Protein AF-A0A1C4RVS4-F1 (afdb_monomer_lite)

Foldseek 3Di:
DDLVVQLQVLLVLVCVVLVHRSVPADQQAFCCPGVVCQLVNQLVSQVVVCVVLVNVCSSVPVCCSPGNGSNVSSVVSVVSNVVVVD

Structure (mmCIF, N/CA/C/O backbone):
data_AF-A0A1C4RVS4-F1
#
_entry.id   AF-A0A1C4RVS4-F1
#
loop_
_atom_site.group_PDB
_atom_site.id
_atom_site.type_symbol
_atom_site.label_atom_id
_atom_site.label_alt_id
_atom_site.label_comp_id
_atom_site.label_asym_id
_atom_site.label_entity_id
_atom_site.label_seq_id
_atom_site.pdbx_PDB_ins_code
_atom_site.Cartn_x
_atom_site.Cartn_y
_atom_site.Cartn_z
_atom_site.occupancy
_atom_site.B_iso_or_equiv
_atom_site.auth_seq_id
_atom_site.auth_comp_id
_atom_site.auth_asym_id
_atom_site.auth_atom_id
_atom_site.pdbx_PDB_model_num
ATOM 1 N N . PRO A 1 1 ? -12.090 -4.488 7.845 1.00 87.81 1 PRO A N 1
ATOM 2 C CA . PRO A 1 1 ? -11.932 -5.472 6.747 1.00 87.81 1 PRO A CA 1
ATOM 3 C C . PRO A 1 1 ? -10.986 -6.572 7.236 1.00 87.81 1 PRO A C 1
ATOM 5 O O . PRO A 1 1 ? -10.170 -6.284 8.108 1.00 87.81 1 PRO A O 1
ATOM 8 N N . ASP A 1 2 ? -11.133 -7.802 6.750 1.00 95.88 2 ASP A N 1
ATOM 9 C CA . ASP A 1 2 ? -10.181 -8.888 7.016 1.00 95.88 2 ASP A CA 1
ATOM 10 C C . ASP A 1 2 ? -8.931 -8.778 6.121 1.00 95.88 2 ASP A C 1
ATOM 12 O O . ASP A 1 2 ? -8.915 -8.014 5.154 1.00 95.88 2 ASP A O 1
ATOM 16 N N . TYR A 1 3 ? -7.885 -9.535 6.464 1.00 97.38 3 TYR A N 1
ATOM 17 C CA . TYR A 1 3 ? -6.585 -9.493 5.786 1.00 97.38 3 TYR A CA 1
ATOM 18 C C . TYR A 1 3 ? -6.661 -9.841 4.296 1.00 97.38 3 TYR A C 1
ATOM 20 O O . TYR A 1 3 ? -6.119 -9.098 3.484 1.00 97.38 3 TYR A O 1
ATOM 28 N N . GLU A 1 4 ? -7.360 -10.917 3.927 1.00 97.44 4 GLU A N 1
ATOM 29 C CA . GLU A 1 4 ? -7.450 -11.380 2.534 1.00 97.44 4 GLU A CA 1
ATOM 30 C C . GLU A 1 4 ? -8.119 -10.329 1.645 1.00 97.44 4 GLU A C 1
ATOM 32 O O . GLU A 1 4 ? -7.627 -10.012 0.559 1.00 97.44 4 GLU A O 1
ATOM 37 N N . THR A 1 5 ? -9.204 -9.722 2.141 1.00 97.25 5 THR A N 1
ATOM 38 C CA . THR A 1 5 ? -9.886 -8.626 1.444 1.00 97.25 5 THR A CA 1
ATOM 39 C C . THR A 1 5 ? -8.947 -7.439 1.223 1.00 97.25 5 THR A C 1
ATOM 41 O O . THR A 1 5 ? -8.859 -6.922 0.110 1.00 97.25 5 THR A O 1
ATOM 44 N N . VAL A 1 6 ? -8.217 -7.009 2.258 1.00 97.88 6 VAL A N 1
ATOM 45 C CA . VAL A 1 6 ? -7.271 -5.887 2.136 1.00 97.88 6 VAL A CA 1
ATOM 46 C C . VAL A 1 6 ? -6.145 -6.230 1.165 1.00 97.88 6 VAL A C 1
ATOM 48 O O . VAL A 1 6 ? -5.835 -5.432 0.285 1.00 97.88 6 VAL A O 1
ATOM 51 N N . LEU A 1 7 ? -5.554 -7.420 1.275 1.00 98.12 7 LEU A N 1
ATOM 52 C CA . LEU A 1 7 ? -4.452 -7.845 0.418 1.00 98.12 7 LEU A CA 1
ATOM 53 C C . LEU A 1 7 ? -4.855 -7.859 -1.064 1.00 98.12 7 LEU A C 1
ATOM 55 O O . LEU A 1 7 ? -4.096 -7.380 -1.908 1.00 98.12 7 LEU A O 1
ATOM 59 N N . ALA A 1 8 ? -6.054 -8.346 -1.392 1.00 97.44 8 ALA A N 1
ATOM 60 C CA . ALA A 1 8 ? -6.569 -8.338 -2.761 1.00 97.44 8 ALA A CA 1
ATOM 61 C C . ALA A 1 8 ? -6.764 -6.913 -3.312 1.00 97.44 8 ALA A C 1
ATOM 63 O O . ALA A 1 8 ? -6.421 -6.626 -4.466 1.00 97.44 8 ALA A O 1
ATOM 64 N N . GLU A 1 9 ? -7.265 -5.992 -2.486 1.00 97.44 9 GLU A N 1
ATOM 65 C CA . GLU A 1 9 ? -7.399 -4.586 -2.871 1.00 97.44 9 GLU A CA 1
ATOM 66 C C . GLU A 1 9 ? -6.035 -3.913 -3.071 1.00 97.44 9 GLU A C 1
ATOM 68 O O . GLU A 1 9 ? -5.854 -3.172 -4.040 1.00 97.44 9 GLU A O 1
ATOM 73 N N . LEU A 1 10 ? -5.056 -4.206 -2.209 1.00 97.69 10 LEU A N 1
ATOM 74 C CA . LEU A 1 10 ? -3.690 -3.703 -2.352 1.00 97.69 10 LEU A CA 1
ATOM 75 C C . LEU A 1 10 ? -3.016 -4.233 -3.618 1.00 97.69 10 LEU A C 1
ATOM 77 O O . LEU A 1 10 ? -2.433 -3.442 -4.354 1.00 97.69 10 LEU A O 1
ATOM 81 N N . ARG A 1 11 ? -3.138 -5.532 -3.920 1.00 97.62 11 ARG A N 1
ATOM 82 C CA . ARG A 1 11 ? -2.624 -6.117 -5.171 1.00 97.62 11 ARG A CA 1
ATOM 83 C C . ARG A 1 11 ? -3.202 -5.423 -6.396 1.00 97.62 11 ARG A C 1
ATOM 85 O O . ARG A 1 11 ? -2.461 -5.103 -7.316 1.00 97.62 11 ARG A O 1
ATOM 92 N N . THR A 1 12 ? -4.504 -5.146 -6.393 1.00 97.38 12 THR A N 1
ATOM 93 C CA . THR A 1 12 ? -5.158 -4.420 -7.493 1.00 97.38 12 THR A CA 1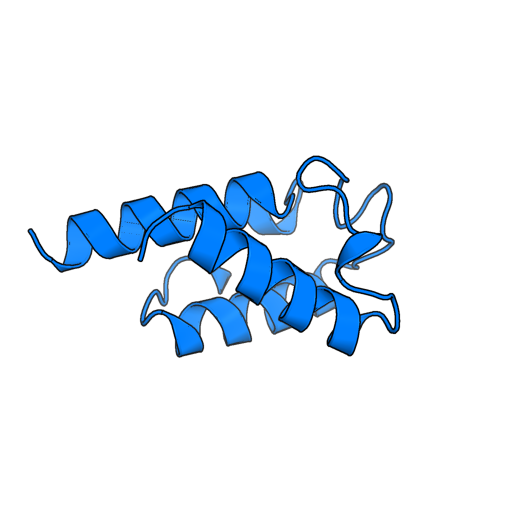
ATOM 94 C C . THR A 1 12 ? -4.600 -3.004 -7.617 1.00 97.38 12 THR A C 1
ATOM 96 O O . THR A 1 12 ? -4.153 -2.599 -8.683 1.00 97.38 12 THR A O 1
ATOM 99 N N . LEU A 1 13 ? -4.538 -2.266 -6.507 1.00 97.06 13 LEU A N 1
ATOM 100 C CA . LEU A 1 13 ? -4.082 -0.877 -6.486 1.00 97.06 13 LEU A CA 1
ATOM 101 C C . LEU A 1 13 ? -2.610 -0.722 -6.900 1.00 97.06 13 LEU A C 1
ATOM 103 O O . LEU A 1 13 ? -2.275 0.199 -7.649 1.00 97.06 13 LEU A O 1
ATOM 107 N N . TYR A 1 14 ? -1.734 -1.607 -6.420 1.00 96.50 14 TYR A N 1
ATOM 108 C CA . TYR A 1 14 ? -0.321 -1.626 -6.795 1.00 96.50 14 TYR A CA 1
ATOM 109 C C . TYR A 1 14 ? -0.133 -2.141 -8.222 1.00 96.50 14 TYR A C 1
ATOM 111 O O . TYR A 1 14 ? 0.639 -1.554 -8.975 1.00 96.50 14 TYR A O 1
ATOM 119 N N . GLY A 1 15 ? -0.866 -3.182 -8.620 1.00 96.19 15 GLY A N 1
ATOM 120 C CA . GLY A 1 15 ? -0.828 -3.738 -9.970 1.00 96.19 15 GLY A CA 1
ATOM 121 C C . GLY A 1 15 ? -1.202 -2.701 -11.022 1.00 96.19 15 GLY A C 1
ATOM 122 O O . GLY A 1 15 ? -0.427 -2.456 -11.944 1.00 96.19 15 GLY A O 1
ATOM 123 N N . ASP A 1 16 ? -2.315 -1.995 -10.818 1.00 95.81 16 ASP A N 1
ATOM 124 C CA . ASP A 1 16 ? -2.773 -0.919 -11.702 1.00 95.81 16 ASP A CA 1
ATOM 125 C C . ASP A 1 16 ? -1.761 0.229 -11.796 1.00 95.81 16 ASP A C 1
ATOM 127 O O . ASP A 1 16 ? -1.563 0.816 -12.860 1.00 95.81 16 ASP A O 1
ATOM 131 N N . PHE A 1 17 ? -1.105 0.567 -10.683 1.00 94.50 17 PHE A N 1
ATOM 132 C CA . PHE A 1 17 ? -0.117 1.643 -10.654 1.00 94.50 17 PHE A CA 1
ATOM 133 C C . PHE A 1 17 ? 1.206 1.254 -11.326 1.00 94.50 17 PHE A C 1
ATOM 135 O O . PHE A 1 17 ? 1.840 2.094 -11.965 1.00 94.50 17 PHE A O 1
ATOM 142 N N . LEU A 1 18 ? 1.633 -0.000 -11.170 1.00 92.06 18 LEU A N 1
ATOM 143 C CA . LEU A 1 18 ? 2.897 -0.510 -11.703 1.00 92.06 18 LEU A CA 1
ATOM 144 C C . LEU A 1 18 ? 2.762 -1.095 -13.116 1.00 92.06 18 LEU A C 1
ATOM 146 O O . LEU A 1 18 ? 3.769 -1.278 -13.795 1.00 92.06 18 LEU A O 1
ATOM 150 N N . GLY A 1 19 ? 1.538 -1.366 -13.569 1.00 93.25 19 GLY A N 1
ATOM 151 C CA . GLY A 1 19 ? 1.261 -2.018 -14.846 1.00 93.25 19 GLY A CA 1
ATOM 152 C C . GLY A 1 19 ? 1.462 -3.537 -14.823 1.00 93.25 19 GLY A C 1
ATOM 153 O O . GLY A 1 19 ? 1.691 -4.126 -15.879 1.00 93.25 19 GLY A O 1
ATOM 154 N N . TYR A 1 20 ? 1.378 -4.171 -13.649 1.00 89.75 20 TYR A N 1
ATOM 155 C CA . TYR A 1 20 ? 1.455 -5.627 -13.497 1.00 89.75 20 TYR A CA 1
ATOM 156 C C . TYR A 1 20 ? 0.090 -6.215 -13.124 1.00 89.75 20 TYR A C 1
ATOM 158 O O . TYR A 1 20 ? -0.661 -5.589 -12.376 1.00 89.75 20 TYR A O 1
ATOM 166 N N . PRO A 1 21 ? -0.241 -7.433 -13.588 1.00 94.38 21 PRO A N 1
ATOM 167 C CA . PRO A 1 21 ? -1.392 -8.161 -13.075 1.00 94.38 21 PRO A CA 1
ATOM 168 C C . PRO A 1 21 ? -1.302 -8.328 -11.546 1.00 94.38 21 PRO A C 1
ATOM 170 O O . PRO A 1 21 ? -0.228 -8.680 -11.049 1.00 94.38 21 PRO A O 1
ATOM 173 N N . PRO A 1 22 ? -2.406 -8.136 -10.801 1.00 93.06 22 PRO A N 1
ATOM 174 C CA . PRO A 1 22 ? -2.414 -8.224 -9.339 1.00 93.06 22 PRO A CA 1
ATOM 175 C C . PRO A 1 22 ? -1.952 -9.591 -8.817 1.00 93.06 22 PRO A C 1
ATOM 177 O O . PRO A 1 22 ? -1.312 -9.662 -7.771 1.00 93.06 22 PRO A O 1
ATOM 180 N N . ASP A 1 23 ? -2.217 -10.667 -9.563 1.00 91.00 23 ASP A N 1
ATOM 181 C CA . ASP A 1 23 ? -1.817 -12.034 -9.211 1.00 91.00 23 ASP A CA 1
ATOM 182 C C . ASP A 1 23 ? -0.298 -12.267 -9.254 1.00 91.00 23 ASP A C 1
ATOM 184 O O . ASP A 1 23 ? 0.186 -13.245 -8.689 1.00 91.00 23 ASP A O 1
ATOM 188 N N . LEU A 1 24 ? 0.462 -11.391 -9.926 1.00 92.00 24 LEU A N 1
ATOM 189 C CA . LEU A 1 24 ? 1.924 -11.482 -9.990 1.00 92.00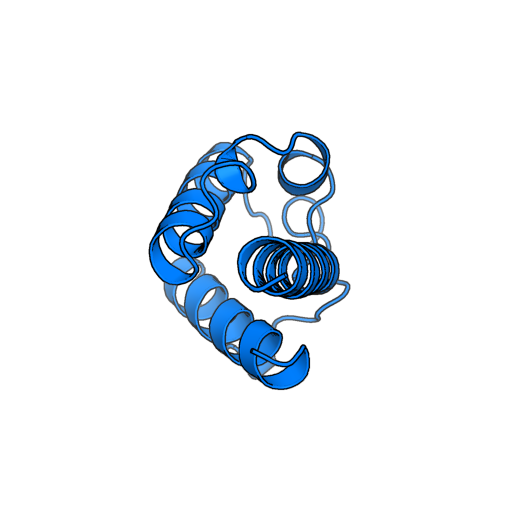 24 LEU A CA 1
ATOM 190 C C . LEU A 1 24 ? 2.624 -10.768 -8.831 1.00 92.00 24 LEU A C 1
ATOM 192 O O . LEU A 1 24 ? 3.839 -10.884 -8.711 1.00 92.00 24 LEU A O 1
ATOM 196 N N . LEU A 1 25 ? 1.887 -10.032 -7.996 1.00 95.00 25 LEU A N 1
ATOM 197 C CA . LEU A 1 25 ? 2.450 -9.345 -6.840 1.00 95.00 25 LEU A CA 1
ATOM 198 C C . LEU A 1 25 ? 2.421 -10.269 -5.618 1.00 95.00 25 LEU A C 1
ATOM 200 O O . LEU A 1 25 ? 1.364 -10.509 -5.011 1.00 95.00 25 LEU A O 1
ATOM 204 N N . GLY A 1 26 ? 3.593 -10.781 -5.246 1.00 95.62 26 GLY A N 1
ATOM 205 C CA . GLY A 1 26 ? 3.797 -11.509 -4.006 1.00 95.62 26 GLY A CA 1
ATOM 206 C C . GLY A 1 26 ? 3.560 -10.596 -2.809 1.00 95.62 26 GLY A C 1
ATOM 207 O O . GLY A 1 26 ? 3.892 -9.412 -2.809 1.00 95.62 26 GLY A O 1
ATOM 208 N N . GLU A 1 27 ? 2.947 -11.136 -1.758 1.00 97.19 27 GLU A N 1
ATOM 209 C CA . GLU A 1 27 ? 2.688 -10.348 -0.548 1.00 97.19 27 GLU A CA 1
ATOM 210 C C . GLU A 1 27 ? 3.963 -10.047 0.255 1.00 97.19 27 GLU A C 1
ATOM 212 O O . GLU A 1 27 ? 3.997 -9.089 1.029 1.00 97.19 27 GLU A O 1
ATOM 217 N N . ASP A 1 28 ? 4.995 -10.862 0.039 1.00 97.25 28 ASP A N 1
ATOM 218 C CA . ASP A 1 28 ? 6.325 -10.770 0.636 1.00 97.25 28 ASP A CA 1
ATOM 219 C C . ASP A 1 28 ? 7.330 -9.988 -0.199 1.00 97.25 28 ASP A C 1
ATOM 221 O O . ASP A 1 28 ? 8.386 -9.634 0.326 1.00 97.25 28 ASP A O 1
ATOM 225 N N . ASP A 1 29 ? 7.002 -9.708 -1.461 1.00 95.69 29 ASP A N 1
ATOM 226 C CA . ASP A 1 29 ? 7.921 -9.037 -2.366 1.00 95.69 29 ASP A CA 1
ATOM 227 C C . ASP A 1 29 ? 8.213 -7.630 -1.834 1.00 95.69 29 ASP A C 1
ATOM 229 O O . ASP A 1 29 ? 7.315 -6.825 -1.540 1.00 95.69 29 ASP A O 1
ATOM 233 N N . GLY A 1 30 ? 9.498 -7.325 -1.710 1.00 96.12 30 GLY A N 1
ATOM 234 C CA . GLY A 1 30 ? 9.994 -6.016 -1.338 1.00 96.12 30 GLY A CA 1
ATOM 235 C C . GLY A 1 30 ? 9.584 -4.989 -2.383 1.00 96.12 30 GLY A C 1
ATOM 236 O O . GLY A 1 30 ? 10.037 -5.032 -3.528 1.00 96.12 30 GLY A O 1
ATOM 237 N N . LEU A 1 31 ? 8.773 -4.012 -1.975 1.00 95.25 31 LEU A N 1
ATOM 238 C CA . LEU A 1 31 ? 8.240 -3.007 -2.893 1.00 95.25 31 LEU A CA 1
ATOM 239 C C . LEU A 1 31 ? 9.370 -2.231 -3.581 1.00 95.25 31 LEU A C 1
ATOM 241 O O . LEU A 1 31 ? 9.360 -2.094 -4.797 1.00 95.25 31 LEU A O 1
ATOM 245 N N . GLU A 1 32 ? 10.389 -1.795 -2.840 1.00 93.81 32 GLU A N 1
ATOM 246 C CA . GLU A 1 32 ? 11.537 -1.091 -3.427 1.00 93.81 32 GLU A CA 1
ATOM 247 C C . GLU A 1 32 ? 12.542 -2.056 -4.082 1.00 93.81 32 GLU A C 1
ATOM 249 O O . GLU A 1 32 ? 12.930 -1.860 -5.233 1.00 93.81 32 GLU A O 1
ATOM 254 N N . SER A 1 33 ? 12.947 -3.113 -3.368 1.00 92.75 33 SER A N 1
ATOM 255 C CA . SER A 1 33 ? 14.059 -3.981 -3.784 1.00 92.75 33 SER A CA 1
ATOM 256 C C . SER A 1 33 ? 13.720 -4.946 -4.922 1.00 92.75 33 SER A C 1
ATOM 258 O O . SER A 1 33 ? 14.617 -5.310 -5.679 1.00 92.75 33 SER A O 1
ATOM 260 N N . GLU A 1 34 ? 12.473 -5.406 -5.018 1.00 93.31 34 GLU A N 1
ATOM 261 C CA . GLU A 1 34 ? 12.060 -6.443 -5.974 1.00 93.31 34 GLU A CA 1
ATOM 262 C C . GLU A 1 34 ? 11.118 -5.870 -7.035 1.00 93.31 34 GLU A C 1
ATOM 264 O O . GLU A 1 34 ? 11.280 -6.151 -8.221 1.00 93.31 34 GLU A O 1
ATOM 269 N N . LEU A 1 35 ? 10.188 -4.998 -6.632 1.00 92.25 35 LEU A N 1
ATOM 270 C CA . LEU A 1 35 ? 9.174 -4.424 -7.525 1.00 92.25 35 LEU A CA 1
ATOM 271 C C . LEU A 1 35 ? 9.530 -3.024 -8.058 1.00 92.25 35 LEU A C 1
ATOM 273 O O . LEU A 1 35 ? 8.806 -2.480 -8.895 1.00 92.25 35 LEU A O 1
ATOM 277 N N . GLY A 1 36 ? 10.645 -2.431 -7.614 1.00 90.19 36 GLY A N 1
ATOM 278 C CA . GLY A 1 36 ? 11.128 -1.134 -8.105 1.00 90.19 36 GLY A CA 1
ATOM 279 C C . GLY A 1 36 ? 10.214 0.050 -7.758 1.00 90.19 36 GLY A C 1
ATOM 280 O O . GLY A 1 36 ? 10.203 1.069 -8.460 1.00 90.19 36 GLY A O 1
ATOM 281 N N . VAL A 1 37 ? 9.417 -0.074 -6.696 1.00 94.00 37 VAL A N 1
ATOM 282 C CA . VAL A 1 37 ? 8.569 0.994 -6.163 1.00 94.00 37 VAL A CA 1
ATOM 283 C C . VAL A 1 37 ? 9.440 1.985 -5.399 1.00 94.00 37 VAL A C 1
ATOM 285 O O . VAL A 1 37 ? 9.692 1.843 -4.208 1.00 94.00 37 VAL A O 1
ATOM 288 N N . GLU A 1 38 ? 9.895 3.013 -6.108 1.00 93.06 38 GLU A N 1
ATOM 289 C CA . GLU A 1 38 ? 10.649 4.128 -5.528 1.00 93.06 38 GLU A CA 1
ATOM 290 C C . GLU A 1 38 ? 9.878 4.783 -4.372 1.00 93.06 38 GLU A C 1
ATOM 292 O O . GLU A 1 38 ? 8.648 4.895 -4.412 1.00 93.06 38 GLU A O 1
ATOM 297 N N . SER A 1 39 ? 10.587 5.318 -3.378 1.00 88.81 39 SER A N 1
ATOM 298 C CA . SER A 1 39 ? 9.962 5.827 -2.151 1.00 88.81 39 SER A CA 1
ATOM 299 C C . SER A 1 39 ? 8.905 6.921 -2.410 1.00 88.81 39 SER A C 1
ATOM 301 O O . SER A 1 39 ? 7.895 6.977 -1.715 1.00 88.81 39 SER A O 1
ATOM 303 N N . LEU A 1 40 ? 9.050 7.749 -3.458 1.00 92.56 40 LEU A N 1
ATOM 304 C CA . LEU A 1 40 ? 8.025 8.733 -3.857 1.00 92.56 40 LEU A CA 1
ATOM 305 C C . LEU A 1 40 ? 6.732 8.075 -4.381 1.00 92.56 40 LEU A C 1
ATOM 307 O O . LEU A 1 40 ? 5.622 8.539 -4.092 1.00 92.56 40 LEU A O 1
ATOM 311 N N . LYS A 1 41 ? 6.862 6.983 -5.143 1.00 94.44 41 LYS A N 1
ATOM 312 C CA . LYS A 1 41 ? 5.719 6.175 -5.592 1.00 94.44 41 LYS A CA 1
ATOM 313 C C . LYS A 1 41 ? 5.056 5.504 -4.399 1.00 94.44 41 LYS A C 1
ATOM 315 O O . LYS A 1 41 ? 3.833 5.529 -4.301 1.00 94.44 41 LYS A O 1
ATOM 320 N N . GLN A 1 42 ? 5.855 5.001 -3.461 1.00 95.94 42 GLN A N 1
ATOM 321 C CA . GLN A 1 42 ? 5.358 4.386 -2.239 1.00 95.94 42 GLN A CA 1
ATOM 322 C C . GLN A 1 42 ? 4.571 5.378 -1.371 1.00 95.94 42 GLN A C 1
ATOM 324 O O . GLN A 1 42 ? 3.467 5.052 -0.948 1.00 95.94 42 GLN A O 1
ATOM 329 N N . VAL A 1 43 ? 5.048 6.618 -1.193 1.00 96.12 43 VAL A N 1
ATOM 330 C CA . VAL A 1 43 ? 4.277 7.691 -0.525 1.00 96.12 43 VAL A CA 1
ATOM 331 C C . VAL A 1 43 ? 2.928 7.917 -1.215 1.00 96.12 43 VAL A C 1
ATOM 333 O O . VAL A 1 43 ? 1.900 8.045 -0.553 1.00 96.12 43 VAL A O 1
ATOM 336 N N . THR A 1 44 ? 2.914 7.948 -2.550 1.00 95.94 44 THR A N 1
ATOM 337 C CA . THR A 1 44 ? 1.682 8.148 -3.330 1.00 95.94 44 THR A CA 1
ATOM 338 C C . THR A 1 44 ? 0.701 6.988 -3.140 1.00 95.94 44 THR A C 1
ATOM 340 O O . THR A 1 44 ? -0.491 7.213 -2.934 1.00 95.94 44 THR A O 1
ATOM 343 N N . LEU A 1 45 ? 1.193 5.748 -3.192 1.00 96.88 45 LEU A N 1
ATOM 344 C CA . LEU A 1 45 ? 0.392 4.535 -3.025 1.00 96.88 45 LEU A CA 1
ATOM 345 C C . LEU A 1 45 ? -0.163 4.423 -1.608 1.00 96.88 45 LEU A C 1
ATOM 347 O O . LEU A 1 45 ? -1.371 4.264 -1.447 1.00 96.88 45 LEU A O 1
ATOM 351 N N . LEU A 1 46 ? 0.678 4.610 -0.590 1.00 97.19 46 LEU A N 1
ATOM 352 C CA . LEU A 1 46 ? 0.236 4.644 0.802 1.00 97.19 46 LEU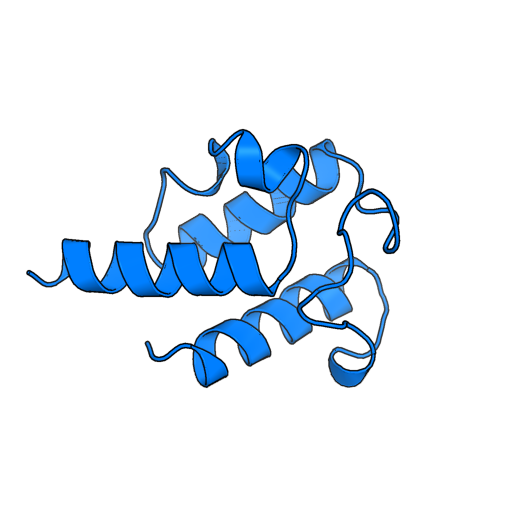 A CA 1
ATOM 353 C C . LEU A 1 46 ? -0.751 5.784 1.054 1.00 97.19 46 LEU A C 1
ATOM 355 O O . LEU A 1 46 ? -1.687 5.595 1.815 1.00 97.19 46 LEU A O 1
ATOM 359 N N . GLY A 1 47 ? -0.620 6.927 0.373 1.00 97.06 47 GLY A N 1
ATOM 360 C CA . GLY A 1 47 ? -1.624 7.992 0.402 1.00 97.06 47 GLY A CA 1
ATOM 361 C C . GLY A 1 47 ? -3.004 7.519 -0.067 1.00 97.06 47 GLY A C 1
ATOM 362 O O . GLY A 1 47 ? -3.995 7.753 0.619 1.00 97.06 47 GLY A O 1
ATOM 363 N N . ARG A 1 48 ? -3.070 6.776 -1.179 1.00 97.31 48 ARG A N 1
ATOM 364 C CA . ARG A 1 48 ? -4.331 6.190 -1.674 1.00 97.31 48 ARG A CA 1
ATOM 365 C C . ARG A 1 48 ? -4.899 5.146 -0.711 1.00 97.31 48 ARG A C 1
ATOM 367 O O . ARG A 1 48 ? -6.111 5.077 -0.532 1.00 97.31 48 ARG A O 1
ATOM 374 N N . VAL A 1 49 ? -4.036 4.337 -0.092 1.00 97.19 49 VAL A N 1
ATOM 375 C CA . VAL A 1 49 ? -4.435 3.350 0.926 1.00 97.19 49 VAL A CA 1
ATOM 376 C C . VAL A 1 49 ? -4.978 4.059 2.172 1.00 97.19 49 VAL A C 1
ATOM 378 O O . VAL A 1 49 ? -6.068 3.726 2.633 1.00 97.19 49 VAL A O 1
ATOM 381 N N . SER A 1 50 ? -4.275 5.079 2.670 1.00 96.00 50 SER A N 1
ATOM 382 C CA . SER A 1 50 ? -4.705 5.936 3.779 1.00 96.00 50 SER A CA 1
ATOM 383 C C . SER A 1 50 ? -6.086 6.534 3.537 1.00 96.00 50 SER A C 1
ATOM 385 O O . SER A 1 50 ? -6.942 6.444 4.410 1.00 96.00 50 SER A O 1
ATOM 387 N N . GLU A 1 51 ? -6.323 7.114 2.358 1.00 96.31 51 GLU A N 1
ATOM 388 C CA . GLU A 1 51 ? -7.621 7.692 1.991 1.00 96.31 51 GLU A CA 1
A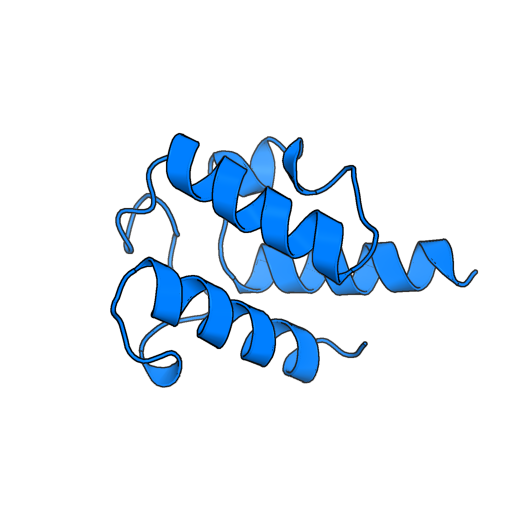TOM 389 C C . GLU A 1 51 ? -8.720 6.626 1.896 1.00 96.31 51 GLU A C 1
ATOM 391 O O . GLU A 1 51 ? -9.833 6.843 2.371 1.00 96.31 51 GLU A O 1
ATOM 396 N N . ARG A 1 52 ? -8.414 5.456 1.321 1.00 95.62 52 ARG A N 1
ATOM 397 C CA . ARG A 1 52 ? -9.380 4.361 1.151 1.00 95.62 52 ARG A CA 1
ATOM 398 C C . ARG A 1 52 ? -9.857 3.776 2.480 1.00 95.62 52 ARG A C 1
ATOM 400 O O . ARG A 1 52 ? -11.028 3.420 2.592 1.00 95.62 52 ARG A O 1
ATOM 407 N N . TYR A 1 53 ? -8.965 3.646 3.460 1.00 95.56 53 TYR A N 1
ATOM 408 C CA . TYR A 1 53 ? -9.271 3.000 4.743 1.00 95.56 53 TYR A CA 1
ATOM 409 C C . TYR A 1 53 ? -9.478 3.973 5.911 1.00 95.56 53 TYR A C 1
ATOM 411 O O . TYR A 1 53 ? -9.800 3.517 7.012 1.00 95.56 53 TYR A O 1
ATOM 419 N N . ASP A 1 54 ? -9.351 5.279 5.662 1.00 95.50 54 ASP A N 1
ATOM 420 C CA . ASP A 1 54 ? -9.396 6.349 6.668 1.00 95.50 54 ASP A CA 1
ATOM 421 C C . ASP A 1 54 ? -8.315 6.171 7.752 1.00 95.50 54 ASP A C 1
ATOM 423 O O . ASP A 1 54 ? -8.580 6.125 8.951 1.00 95.50 54 ASP A O 1
ATOM 427 N N . LEU A 1 55 ? -7.071 5.976 7.296 1.00 95.56 55 LEU A N 1
ATOM 428 C CA . LEU A 1 55 ? -5.890 5.711 8.126 1.00 95.56 55 LEU A CA 1
ATOM 429 C C . LEU A 1 55 ? -4.753 6.685 7.766 1.00 95.56 55 LEU A C 1
ATOM 431 O O . LEU A 1 55 ? -3.836 6.320 7.018 1.00 95.56 55 LEU A O 1
ATOM 435 N N . PRO A 1 56 ? -4.795 7.940 8.257 1.00 91.62 56 PRO A N 1
ATOM 436 C CA . PRO A 1 56 ? -3.882 9.007 7.832 1.00 91.62 56 PRO A CA 1
ATOM 437 C C . PRO A 1 56 ? -2.413 8.764 8.203 1.00 91.62 56 PRO A C 1
ATOM 439 O O . PRO A 1 56 ? -1.528 9.342 7.569 1.00 91.62 56 PRO A O 1
ATOM 442 N N . ASP A 1 57 ? -2.146 7.902 9.184 1.00 91.19 57 ASP A N 1
ATOM 443 C CA . ASP A 1 57 ? -0.792 7.641 9.678 1.00 91.19 57 ASP A CA 1
ATOM 444 C C . ASP A 1 57 ? 0.010 6.702 8.762 1.00 91.19 57 ASP A C 1
ATOM 446 O O . ASP A 1 57 ? 1.232 6.833 8.686 1.00 91.19 57 ASP A O 1
ATOM 450 N N . LEU A 1 58 ? -0.655 5.838 7.977 1.00 92.25 58 LEU A N 1
ATOM 451 C CA . LEU A 1 58 ? 0.018 4.861 7.102 1.00 92.25 58 LEU A CA 1
ATOM 452 C C . LEU A 1 58 ? 0.987 5.513 6.109 1.00 92.25 58 LEU A C 1
ATOM 454 O O . LEU A 1 58 ? 2.093 5.020 5.908 1.00 92.25 58 LEU A O 1
ATOM 458 N N . ARG A 1 59 ? 0.606 6.641 5.498 1.00 91.06 59 ARG A N 1
ATOM 459 C CA . ARG A 1 59 ? 1.453 7.351 4.520 1.00 91.06 59 ARG A CA 1
ATOM 460 C C . ARG A 1 59 ? 2.734 7.947 5.112 1.00 91.06 59 ARG A C 1
ATOM 462 O O . ARG A 1 59 ? 3.625 8.319 4.353 1.00 91.06 59 ARG A O 1
ATOM 469 N N . SER A 1 60 ? 2.798 8.084 6.437 1.00 91.94 60 SER A N 1
ATOM 470 C CA . SER A 1 60 ? 3.949 8.639 7.160 1.00 91.94 60 SER A CA 1
ATOM 471 C C . SER A 1 60 ? 4.782 7.552 7.844 1.00 91.94 60 SER A C 1
ATOM 473 O O . SER A 1 60 ? 5.793 7.868 8.472 1.00 91.94 60 SER A O 1
ATOM 475 N N . ASP A 1 61 ? 4.375 6.285 7.732 1.00 94.44 61 ASP A N 1
ATOM 476 C CA . ASP A 1 61 ? 5.068 5.163 8.349 1.00 94.44 61 ASP A CA 1
ATOM 477 C C . ASP A 1 61 ? 6.396 4.892 7.627 1.00 94.44 61 ASP A C 1
ATOM 479 O O . ASP A 1 61 ? 6.451 4.390 6.501 1.00 94.44 61 ASP A O 1
ATOM 483 N N . SER A 1 62 ? 7.499 5.229 8.295 1.00 93.50 62 SER A N 1
ATOM 484 C CA . SER A 1 62 ? 8.844 5.087 7.740 1.00 93.50 62 SER A CA 1
ATOM 485 C C . SER A 1 62 ? 9.219 3.635 7.444 1.00 93.50 62 SER A C 1
ATOM 487 O O . SER A 1 62 ? 10.014 3.388 6.533 1.00 93.50 62 SER A O 1
ATOM 489 N N . SER A 1 63 ? 8.638 2.666 8.157 1.00 93.88 63 SER A N 1
ATOM 490 C CA . SER A 1 63 ? 8.896 1.246 7.925 1.00 93.88 63 SER A CA 1
ATOM 491 C C . SER A 1 63 ? 8.256 0.774 6.618 1.00 93.88 63 SER A C 1
ATOM 493 O O . SER A 1 63 ? 8.904 0.083 5.830 1.00 93.88 63 SER A O 1
ATOM 495 N N . LEU A 1 64 ? 7.035 1.235 6.323 1.00 95.44 64 LEU A N 1
ATOM 496 C CA . LEU A 1 64 ? 6.331 0.938 5.072 1.00 95.44 64 LEU A CA 1
ATOM 497 C C . LEU A 1 64 ? 6.947 1.656 3.865 1.00 95.44 64 LEU A C 1
ATOM 499 O O . LEU A 1 64 ? 6.805 1.188 2.734 1.00 95.44 64 LEU A O 1
ATOM 503 N N . LEU A 1 65 ? 7.629 2.780 4.096 1.00 94.38 65 LEU A N 1
ATOM 504 C CA . LEU A 1 65 ? 8.340 3.529 3.060 1.00 94.38 65 LEU A CA 1
ATOM 505 C C . LEU A 1 65 ? 9.699 2.921 2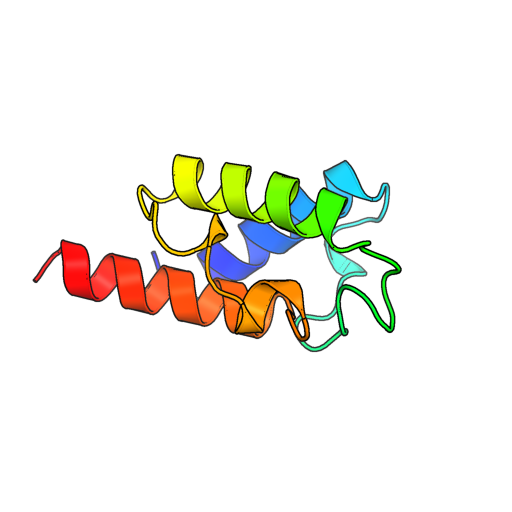.695 1.00 94.38 65 LEU A C 1
ATOM 507 O O . LEU A 1 65 ? 10.075 2.963 1.531 1.00 94.38 65 LEU A O 1
ATOM 511 N N . THR A 1 66 ? 10.432 2.377 3.670 1.00 91.25 66 THR A N 1
ATOM 512 C CA . THR A 1 66 ? 11.818 1.898 3.477 1.00 91.25 66 THR A CA 1
ATOM 513 C C . THR A 1 66 ? 11.934 0.386 3.314 1.00 91.25 66 THR A C 1
ATOM 515 O O . THR A 1 66 ? 12.916 -0.119 2.779 1.00 91.25 66 THR A O 1
ATOM 518 N N . SER A 1 67 ? 10.966 -0.374 3.818 1.00 92.75 67 SER A N 1
ATOM 519 C CA . SER A 1 67 ? 10.968 -1.840 3.795 1.00 92.75 67 SER A CA 1
ATOM 520 C C . SER A 1 67 ? 9.538 -2.374 3.686 1.00 92.75 67 SER A C 1
ATOM 522 O O . SER A 1 67 ? 9.158 -3.333 4.362 1.00 92.75 67 SER A O 1
ATOM 524 N N . GLY A 1 68 ? 8.717 -1.712 2.871 1.00 95.38 68 GLY A N 1
ATOM 525 C CA . GLY A 1 68 ? 7.326 -2.086 2.656 1.00 95.38 68 GLY A CA 1
ATOM 526 C C . GLY A 1 68 ? 7.179 -3.369 1.837 1.00 95.38 68 GLY A C 1
ATOM 527 O O . GLY A 1 68 ? 7.899 -3.583 0.863 1.00 95.38 68 GLY A O 1
ATOM 528 N N . THR A 1 69 ? 6.196 -4.177 2.222 1.00 97.81 69 THR A N 1
ATOM 529 C CA . THR A 1 69 ? 5.646 -5.304 1.453 1.00 97.81 69 THR A CA 1
ATOM 530 C C . THR A 1 69 ? 4.123 -5.192 1.479 1.00 97.81 69 THR A C 1
ATOM 532 O O . THR A 1 69 ? 3.573 -4.517 2.359 1.00 97.81 69 THR A O 1
ATOM 535 N N . LEU A 1 70 ? 3.412 -5.838 0.548 1.00 97.69 70 LEU A N 1
ATOM 536 C CA . LEU A 1 70 ? 1.943 -5.803 0.577 1.00 97.69 70 LEU A CA 1
ATOM 537 C C . LEU A 1 70 ? 1.388 -6.442 1.857 1.00 97.69 70 LEU A C 1
ATOM 539 O O . LEU A 1 70 ? 0.412 -5.924 2.397 1.00 97.69 70 LEU A O 1
ATOM 543 N N . ARG A 1 71 ? 2.043 -7.486 2.391 1.00 98.31 71 ARG A N 1
ATOM 544 C CA . ARG A 1 71 ? 1.700 -8.076 3.692 1.00 98.31 71 ARG A CA 1
ATOM 545 C C . ARG A 1 71 ? 1.730 -7.033 4.800 1.00 98.31 71 ARG A C 1
ATOM 547 O O . ARG A 1 71 ? 0.731 -6.866 5.490 1.00 98.31 71 ARG A O 1
ATOM 554 N N . ARG A 1 72 ? 2.844 -6.308 4.953 1.00 97.88 72 ARG A N 1
ATOM 555 C CA . ARG A 1 72 ? 2.992 -5.317 6.032 1.00 97.88 72 ARG A CA 1
ATOM 556 C C . ARG A 1 72 ? 1.936 -4.228 5.945 1.00 97.88 72 ARG A C 1
ATOM 558 O O . ARG A 1 72 ? 1.346 -3.862 6.951 1.00 97.88 72 ARG A O 1
ATOM 565 N N . ILE A 1 73 ? 1.660 -3.741 4.736 1.00 97.81 73 ILE A N 1
ATOM 566 C CA . ILE A 1 73 ? 0.622 -2.726 4.531 1.0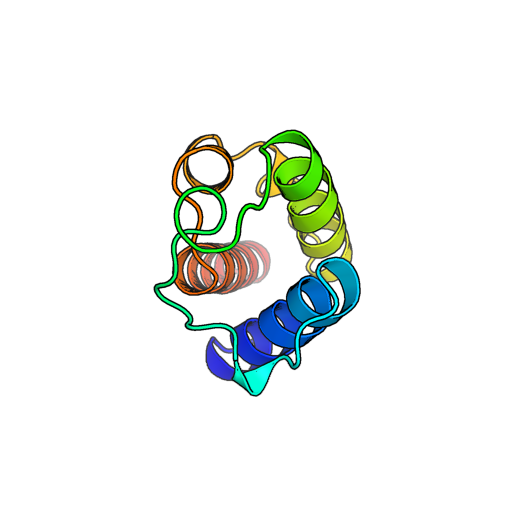0 97.81 73 ILE A CA 1
ATOM 567 C C . ILE A 1 73 ? -0.755 -3.298 4.892 1.00 97.81 73 ILE A C 1
ATOM 569 O O . ILE A 1 73 ? -1.523 -2.631 5.584 1.00 97.81 73 ILE A O 1
ATOM 573 N N . ALA A 1 74 ? -1.067 -4.527 4.468 1.00 98.12 74 ALA A N 1
ATOM 574 C CA . ALA A 1 74 ? -2.332 -5.177 4.796 1.00 98.12 74 ALA A CA 1
ATOM 575 C C . ALA A 1 74 ? -2.503 -5.376 6.309 1.00 98.12 74 ALA A C 1
ATOM 577 O O . ALA A 1 74 ? -3.560 -5.056 6.850 1.00 98.12 74 ALA A O 1
ATOM 578 N N . GLU A 1 75 ? -1.461 -5.835 7.002 1.00 97.56 75 GLU A N 1
ATOM 579 C CA . GLU A 1 75 ? -1.432 -5.976 8.462 1.00 97.56 75 GLU A CA 1
ATOM 580 C C . GLU A 1 75 ? -1.678 -4.633 9.160 1.00 97.56 75 GLU A C 1
ATOM 582 O O . GLU A 1 75 ? -2.571 -4.538 10.004 1.00 97.56 75 GLU A O 1
ATOM 587 N N . SER A 1 76 ? -0.963 -3.574 8.762 1.00 97.00 76 SER A N 1
ATOM 588 C CA . SER A 1 76 ? -1.142 -2.232 9.329 1.00 97.00 76 SER A CA 1
ATOM 589 C C . SER A 1 76 ? -2.552 -1.684 9.092 1.00 97.00 76 SER A C 1
ATOM 591 O O . SER A 1 76 ? -3.129 -1.061 9.983 1.00 97.00 76 SER A O 1
ATOM 593 N N . VAL A 1 77 ? -3.145 -1.940 7.922 1.00 97.19 77 VAL A N 1
ATOM 594 C CA . VAL A 1 77 ? -4.534 -1.554 7.629 1.00 97.19 77 VAL A CA 1
ATOM 595 C C . VAL A 1 77 ? -5.515 -2.321 8.514 1.00 97.19 77 VAL A C 1
ATOM 597 O O . VAL A 1 77 ? -6.408 -1.712 9.105 1.00 97.19 77 VAL A O 1
ATOM 600 N N . VAL A 1 78 ? -5.378 -3.645 8.622 1.00 97.00 78 VAL A N 1
ATOM 601 C CA . VAL A 1 78 ? -6.267 -4.474 9.453 1.00 97.00 78 VAL A CA 1
ATOM 602 C C . VAL A 1 78 ? -6.192 -4.037 10.914 1.00 97.00 78 VAL A C 1
ATOM 604 O O . VAL A 1 78 ? -7.235 -3.853 11.545 1.00 97.00 78 VAL A O 1
ATOM 607 N N . GLN A 1 79 ? -4.982 -3.808 11.427 1.00 95.19 79 GLN A N 1
ATOM 608 C CA . GLN A 1 79 ? -4.776 -3.348 12.793 1.00 95.19 79 GLN A CA 1
ATOM 609 C C . GLN A 1 79 ? -5.365 -1.949 13.019 1.00 95.19 79 GLN A C 1
ATOM 611 O O . GLN A 1 79 ? -6.187 -1.782 13.919 1.00 95.19 79 GLN A O 1
ATOM 616 N N . GLY A 1 80 ? -5.047 -0.972 12.164 1.00 94.31 80 GLY A N 1
ATOM 617 C CA . GLY A 1 80 ? -5.574 0.389 12.301 1.00 94.31 80 GLY A CA 1
ATOM 618 C C . GLY A 1 80 ? -7.105 0.443 12.229 1.00 94.31 80 GLY A C 1
ATOM 619 O O . GLY A 1 80 ? -7.750 1.191 12.961 1.00 94.31 80 GLY A O 1
ATOM 620 N N . ARG A 1 81 ? -7.728 -0.407 11.400 1.00 93.62 81 ARG A N 1
ATOM 621 C CA . ARG A 1 81 ? -9.195 -0.525 11.327 1.00 93.62 81 ARG A CA 1
ATOM 622 C C . ARG A 1 81 ? -9.808 -1.159 12.575 1.00 93.62 81 ARG A C 1
ATOM 624 O O . ARG A 1 81 ? -10.932 -0.795 12.925 1.00 93.62 81 ARG A O 1
ATOM 631 N N . ALA A 1 82 ? -9.120 -2.108 13.208 1.00 91.06 82 ALA A N 1
ATOM 632 C CA . ALA A 1 82 ? -9.571 -2.712 14.458 1.00 91.06 82 ALA A CA 1
ATOM 633 C C . ALA A 1 82 ? -9.522 -1.694 15.608 1.00 91.06 82 ALA A C 1
ATOM 635 O O . ALA A 1 82 ? -10.496 -1.570 16.345 1.00 91.06 82 ALA A O 1
ATOM 636 N N . GLU A 1 83 ? -8.440 -0.918 15.699 1.00 89.19 83 GLU A N 1
ATOM 637 C CA . GLU A 1 83 ? -8.256 0.131 16.710 1.00 89.19 83 GLU A CA 1
ATOM 638 C C . GLU A 1 83 ? -9.266 1.280 16.550 1.00 89.19 83 GLU A C 1
ATOM 640 O O . GLU A 1 83 ? -9.831 1.738 17.537 1.00 89.19 83 GLU A O 1
ATOM 645 N N . ALA A 1 84 ? -9.574 1.697 15.317 1.00 81.12 84 ALA A N 1
ATOM 646 C CA . ALA A 1 84 ? -10.548 2.762 15.045 1.00 81.12 84 ALA A CA 1
ATOM 647 C C . ALA A 1 84 ? -12.017 2.371 15.311 1.00 81.12 84 ALA A C 1
ATOM 649 O O . ALA A 1 84 ? -12.889 3.239 15.353 1.00 81.12 84 ALA A O 1
ATOM 650 N N . THR A 1 85 ? -12.310 1.073 15.431 1.00 73.88 85 THR A N 1
ATOM 651 C CA . THR A 1 85 ? -13.667 0.557 15.698 1.00 73.88 85 THR A CA 1
ATOM 652 C C . THR A 1 85 ? -13.862 0.182 17.178 1.00 73.88 85 THR A C 1
ATOM 654 O O . THR A 1 85 ? -14.978 -0.161 17.574 1.00 73.88 85 THR A O 1
ATOM 657 N N . GLY A 1 86 ? -12.786 0.209 17.972 1.00 60.31 86 GLY A N 1
ATOM 658 C CA . GLY A 1 86 ? -12.775 -0.127 19.399 1.00 60.31 86 GLY A CA 1
ATOM 659 C C . GLY A 1 86 ? -13.122 1.024 20.334 1.00 60.31 86 GLY A C 1
ATOM 660 O O . GLY A 1 86 ? -13.260 2.178 19.871 1.00 60.31 86 GLY A O 1
#

Secondary structure (DSSP, 8-state):
--HHHHHHHHHHHHHHHHTS-GGG--SSS-TTTTT---HHHHHHHHHHHHHHHT-TTGGG-HHHHHS--HHHHHHHHHHHHHHTT-

pLDDT: mean 94.12, std 5.18, range [60.31, 98.31]

Sequence (86 aa):
PDYETVLAELRTLYGDFLGYPPDLLGEDDGLESELGVESLKQVTLLGRVSERYDLPDLRSDSSLLTSGTLRRIAESVVQGRAEATG

Radius of gyration: 11.76 Å; chains: 1; bounding box: 28×21×34 Å